Protein AF-A0A4Q3VRS7-F1 (afdb_monomer_lite)

Structure (mmCIF, N/CA/C/O backbone):
data_AF-A0A4Q3VRS7-F1
#
_entry.id   AF-A0A4Q3VRS7-F1
#
loop_
_atom_site.group_PDB
_atom_site.id
_atom_site.type_symbol
_atom_site.label_atom_id
_atom_site.label_alt_id
_atom_site.label_comp_id
_atom_site.label_asym_id
_atom_site.label_entity_id
_atom_site.label_seq_id
_atom_site.pdbx_PDB_ins_code
_atom_site.Cartn_x
_atom_site.Cartn_y
_atom_site.Cartn_z
_atom_site.occupancy
_atom_site.B_iso_or_equiv
_atom_site.auth_seq_id
_atom_site.auth_comp_id
_atom_site.auth_asym_id
_atom_site.auth_atom_id
_atom_site.pdbx_PDB_model_num
ATOM 1 N N . MET A 1 1 ? -2.388 -22.646 49.874 1.00 46.03 1 MET A N 1
ATOM 2 C CA . MET A 1 1 ? -3.213 -22.488 48.659 1.00 46.03 1 MET A CA 1
ATOM 3 C C . MET A 1 1 ? -2.774 -21.198 47.977 1.00 46.03 1 MET A C 1
ATOM 5 O O . MET A 1 1 ? -3.196 -20.133 48.396 1.00 46.03 1 MET A O 1
ATOM 9 N N . PHE A 1 2 ? -1.825 -21.272 47.039 1.00 44.44 2 PHE A N 1
ATOM 10 C CA . PHE A 1 2 ? -1.350 -20.102 46.291 1.00 44.44 2 PHE A CA 1
ATOM 11 C C . PHE A 1 2 ? -2.140 -20.023 44.986 1.00 44.44 2 PHE A C 1
ATOM 13 O O . PHE A 1 2 ? -2.038 -20.919 44.153 1.00 44.44 2 PHE A O 1
ATOM 20 N N . SER A 1 3 ? -2.967 -18.988 44.848 1.00 53.94 3 SER A N 1
ATOM 21 C CA . SER A 1 3 ? -3.725 -18.726 43.627 1.00 53.94 3 SER A CA 1
ATOM 22 C C . SER A 1 3 ? -2.895 -17.807 42.737 1.00 53.94 3 SER A C 1
ATOM 24 O O . SER A 1 3 ? -2.626 -16.664 43.106 1.00 53.94 3 SER A O 1
ATOM 26 N N . LEU A 1 4 ? -2.441 -18.317 41.594 1.00 52.25 4 LEU A N 1
ATOM 27 C CA . LEU A 1 4 ? -1.780 -17.518 40.569 1.00 52.25 4 LEU A CA 1
ATOM 28 C C . LEU A 1 4 ? -2.882 -16.878 39.712 1.00 52.25 4 LEU A C 1
ATOM 30 O O . LEU A 1 4 ? -3.495 -17.550 38.884 1.00 52.25 4 LEU A O 1
ATOM 34 N N . LEU A 1 5 ? -3.168 -15.590 39.921 1.00 58.81 5 LEU A N 1
ATOM 35 C CA . LEU A 1 5 ? -3.958 -14.811 38.966 1.00 58.81 5 LEU A CA 1
ATOM 36 C C . LEU A 1 5 ? -3.099 -14.626 37.707 1.00 58.81 5 LEU A C 1
ATOM 38 O O . LEU A 1 5 ? -2.252 -13.737 37.635 1.00 58.81 5 LEU A O 1
ATOM 42 N N . GLY A 1 6 ? -3.269 -15.513 36.729 1.00 56.12 6 GLY A N 1
ATOM 43 C CA . GLY A 1 6 ? -2.658 -15.363 35.416 1.00 56.12 6 GLY A CA 1
ATOM 44 C C . GLY A 1 6 ? -3.286 -14.177 34.693 1.00 56.12 6 GLY A C 1
ATOM 45 O O . GLY A 1 6 ? -4.455 -14.224 34.318 1.00 56.12 6 GLY A O 1
ATOM 46 N N . VAL A 1 7 ? -2.515 -13.110 34.489 1.00 58.50 7 VAL A N 1
ATOM 47 C CA . VAL A 1 7 ? -2.881 -12.047 33.552 1.00 58.50 7 VAL A CA 1
ATOM 48 C C . VAL A 1 7 ? -2.864 -12.660 32.153 1.00 58.50 7 VAL A C 1
ATOM 50 O O . VAL A 1 7 ? -1.802 -12.950 31.606 1.00 58.50 7 VAL A O 1
ATOM 53 N N . VAL A 1 8 ? -4.041 -12.889 31.572 1.00 60.50 8 VAL A N 1
ATOM 54 C CA . VAL A 1 8 ? -4.153 -13.239 30.154 1.00 60.50 8 VAL A CA 1
ATOM 55 C C . VAL A 1 8 ? -3.922 -11.956 29.363 1.00 60.50 8 VAL A C 1
ATOM 57 O O . VAL A 1 8 ? -4.808 -11.110 29.256 1.00 60.50 8 VAL A O 1
ATOM 60 N N . ALA A 1 9 ? -2.713 -11.783 28.833 1.00 62.22 9 ALA A N 1
ATOM 61 C CA . ALA A 1 9 ? -2.454 -10.747 27.845 1.00 62.22 9 ALA A CA 1
ATOM 62 C C . ALA A 1 9 ? -3.199 -11.112 26.554 1.00 62.22 9 ALA A C 1
ATOM 64 O O . ALA A 1 9 ? -3.002 -12.192 25.995 1.00 62.22 9 ALA A O 1
ATOM 65 N N . LEU A 1 10 ? -4.070 -10.220 26.079 1.00 62.59 10 LEU A N 1
ATOM 66 C CA . LEU A 1 10 ? -4.717 -10.389 24.784 1.00 62.59 10 LEU A CA 1
ATOM 67 C C . LEU A 1 10 ? -3.645 -10.236 23.697 1.00 62.59 10 LEU A C 1
ATOM 69 O O . LEU A 1 10 ? -3.146 -9.136 23.464 1.00 62.59 10 LEU A O 1
ATOM 73 N N . GLN A 1 11 ? -3.259 -11.332 23.047 1.00 67.75 11 GLN A N 1
ATOM 74 C CA . GLN A 1 11 ? -2.319 -11.258 21.936 1.00 67.75 11 GLN A CA 1
ATOM 75 C C . GLN A 1 11 ? -3.079 -10.829 20.674 1.00 67.75 11 GLN A C 1
ATOM 77 O O . GLN A 1 11 ? -3.919 -11.569 20.159 1.00 67.75 11 GLN A O 1
ATOM 82 N N . ALA A 1 12 ? -2.810 -9.622 20.176 1.00 76.88 12 ALA A N 1
ATOM 83 C CA . ALA A 1 12 ? -3.316 -9.199 18.877 1.00 76.88 12 ALA A CA 1
ATOM 84 C C . ALA A 1 12 ? -2.540 -9.935 17.777 1.00 76.88 12 ALA A C 1
ATOM 86 O O . ALA A 1 12 ? -1.309 -9.924 17.759 1.00 76.88 12 ALA A O 1
ATOM 87 N N . LYS A 1 13 ? -3.261 -10.591 16.867 1.00 88.00 13 LYS A N 1
ATOM 88 C CA . LYS A 1 13 ? -2.663 -11.246 15.705 1.00 88.00 13 LYS A CA 1
ATOM 89 C C . LYS A 1 13 ? -2.677 -10.289 14.520 1.00 88.00 13 LYS A C 1
ATOM 91 O O . LYS A 1 13 ? -3.737 -9.795 14.141 1.00 88.00 13 LYS A O 1
ATOM 96 N N . THR A 1 14 ? -1.510 -10.068 13.931 1.00 91.06 14 THR A N 1
ATOM 97 C CA . THR A 1 14 ? -1.375 -9.320 12.679 1.00 91.06 14 THR A CA 1
ATOM 98 C C . THR A 1 14 ? -1.617 -10.255 11.504 1.00 91.06 14 THR A C 1
ATOM 100 O O . THR A 1 14 ? -1.073 -11.360 11.459 1.00 91.06 14 THR A O 1
ATOM 103 N N . TYR A 1 15 ? -2.434 -9.807 10.558 1.00 92.19 15 TYR A N 1
ATOM 104 C CA . TYR A 1 15 ? -2.698 -10.509 9.310 1.00 92.19 15 TYR A CA 1
ATOM 105 C C . TYR A 1 15 ? -2.182 -9.669 8.149 1.00 92.19 15 TYR A C 1
ATOM 107 O O . TYR A 1 15 ? -2.525 -8.493 8.037 1.00 92.19 15 TYR A O 1
ATOM 115 N N . ASP A 1 16 ? -1.379 -10.279 7.281 1.00 93.25 16 ASP A N 1
ATOM 116 C CA . ASP A 1 16 ? -1.078 -9.691 5.981 1.00 93.25 16 ASP A CA 1
ATOM 117 C C . ASP A 1 16 ? -2.343 -9.643 5.124 1.00 93.25 16 ASP A C 1
ATOM 119 O O . ASP A 1 16 ? -3.227 -10.495 5.243 1.00 93.25 16 ASP A O 1
ATOM 123 N N . ILE A 1 17 ? -2.405 -8.685 4.199 1.00 92.94 17 ILE A N 1
ATOM 124 C CA . ILE A 1 17 ? -3.561 -8.529 3.308 1.00 92.94 17 ILE A CA 1
ATOM 125 C C . ILE A 1 17 ? -3.856 -9.802 2.501 1.00 92.94 17 ILE A C 1
ATOM 127 O O . ILE A 1 17 ? -5.010 -10.113 2.244 1.00 92.94 17 ILE A O 1
ATOM 131 N N . SER A 1 18 ? -2.833 -10.591 2.163 1.00 93.06 18 SER A N 1
ATOM 132 C CA . SER A 1 18 ? -2.980 -11.865 1.449 1.00 93.06 18 SER A CA 1
ATOM 133 C C . SER A 1 18 ? -3.711 -12.949 2.248 1.00 93.06 18 SER A C 1
ATOM 135 O O . SER A 1 18 ? -4.177 -13.916 1.653 1.00 93.06 18 SER A O 1
ATOM 137 N N . ALA A 1 19 ? -3.801 -12.811 3.573 1.00 93.56 19 ALA A N 1
ATOM 138 C CA . ALA A 1 19 ? -4.471 -13.762 4.455 1.00 93.56 19 ALA A CA 1
ATOM 139 C C . ALA A 1 19 ? -5.961 -13.439 4.680 1.00 93.56 19 ALA A C 1
ATOM 141 O O . ALA A 1 19 ? -6.638 -14.169 5.403 1.00 93.56 19 ALA A O 1
ATOM 142 N N . LEU A 1 20 ? -6.463 -12.341 4.108 1.00 93.19 20 LEU A N 1
ATOM 143 C CA . LEU A 1 20 ? -7.843 -11.884 4.260 1.00 93.19 20 LEU A CA 1
ATOM 144 C C . LEU A 1 20 ? -8.713 -12.309 3.069 1.00 93.19 20 LEU A C 1
ATOM 146 O O . LEU A 1 20 ? -8.215 -12.671 2.005 1.00 93.19 20 LEU A O 1
ATOM 150 N N . ASP A 1 21 ? -10.034 -12.225 3.235 1.00 92.56 21 ASP A N 1
ATOM 151 C CA . ASP A 1 21 ? -10.968 -12.343 2.116 1.00 92.56 21 ASP A CA 1
ATOM 152 C C . ASP A 1 21 ? -10.941 -11.059 1.270 1.00 92.56 21 ASP A C 1
ATOM 154 O O . ASP A 1 21 ? -11.386 -9.992 1.698 1.00 92.56 21 ASP A O 1
ATOM 158 N N . LEU A 1 22 ? -10.412 -11.177 0.052 1.00 94.00 22 LEU A N 1
ATOM 159 C CA . LEU A 1 22 ? -10.240 -10.072 -0.894 1.00 94.00 22 LEU A CA 1
ATOM 160 C C . LEU A 1 22 ? -11.323 -10.036 -1.981 1.00 94.00 22 LEU A C 1
ATOM 162 O O . LEU A 1 22 ? -11.235 -9.245 -2.922 1.00 94.00 22 LEU A O 1
ATOM 166 N N . THR A 1 23 ? -12.358 -10.876 -1.887 1.00 93.38 23 THR A N 1
ATOM 167 C CA . THR A 1 23 ? -13.382 -11.027 -2.940 1.00 93.38 23 THR A CA 1
ATOM 168 C C . THR A 1 23 ? -14.202 -9.761 -3.196 1.00 93.38 23 THR A C 1
ATOM 170 O O . THR A 1 23 ? -14.763 -9.592 -4.282 1.00 93.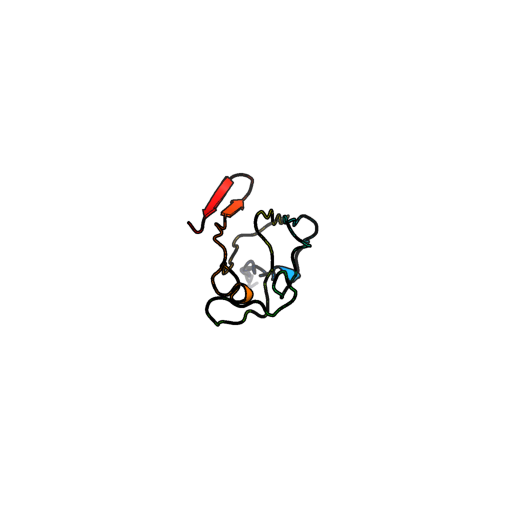38 23 THR A O 1
ATOM 173 N N . LEU A 1 24 ? -14.247 -8.845 -2.227 1.00 92.75 24 LEU A N 1
ATOM 174 C CA . LEU A 1 24 ? -14.969 -7.575 -2.317 1.00 92.75 24 LEU A CA 1
ATOM 175 C C . LEU A 1 24 ? -14.149 -6.450 -2.962 1.00 92.75 24 LEU A C 1
ATOM 177 O O . LEU A 1 24 ? -14.678 -5.354 -3.170 1.00 92.75 24 LEU A O 1
ATOM 181 N N . MET A 1 25 ? -12.875 -6.695 -3.276 1.00 94.88 25 MET A N 1
ATOM 182 C CA . MET A 1 25 ? -12.001 -5.696 -3.877 1.00 94.88 25 MET A CA 1
ATOM 183 C C . MET A 1 25 ? -12.254 -5.565 -5.373 1.00 94.88 25 MET A C 1
ATOM 185 O O . MET A 1 25 ? -12.345 -6.549 -6.110 1.00 94.88 25 MET A O 1
ATOM 189 N N . ARG A 1 26 ? -12.362 -4.320 -5.835 1.00 94.12 26 ARG A N 1
ATOM 190 C CA . ARG A 1 26 ? -12.615 -3.983 -7.235 1.00 94.12 26 ARG A CA 1
ATOM 191 C C . ARG A 1 26 ? -11.824 -2.755 -7.647 1.00 94.12 26 ARG A C 1
ATOM 193 O O . ARG A 1 26 ? -11.645 -1.831 -6.857 1.00 94.12 26 ARG A O 1
ATOM 200 N N . ASN A 1 27 ? -11.415 -2.717 -8.905 1.00 94.50 27 ASN A N 1
ATOM 201 C CA . ASN A 1 27 ? -10.794 -1.564 -9.537 1.00 94.50 27 ASN A CA 1
ATOM 202 C C . ASN A 1 27 ? -11.244 -1.426 -10.998 1.00 94.50 27 ASN A C 1
ATOM 204 O O . ASN A 1 27 ? -11.915 -2.305 -11.534 1.00 94.50 27 ASN A O 1
ATOM 208 N N . GLY A 1 28 ? -10.924 -0.286 -11.615 1.00 87.38 28 GLY A N 1
ATOM 209 C CA . GLY A 1 28 ? -11.361 0.030 -12.978 1.00 87.38 28 GLY A CA 1
ATOM 210 C C . GLY A 1 28 ? -10.665 -0.771 -14.085 1.00 87.38 28 GLY A C 1
ATOM 211 O O . GLY A 1 28 ? -11.179 -0.826 -15.198 1.00 87.38 28 GLY A O 1
ATOM 212 N N . TRP A 1 29 ? -9.516 -1.389 -13.798 1.00 86.75 29 TRP A N 1
ATOM 213 C CA . TRP A 1 29 ? -8.712 -2.110 -14.784 1.00 86.75 29 TRP A CA 1
ATOM 214 C C . TRP A 1 29 ? -8.112 -3.388 -14.200 1.00 86.75 29 TRP A C 1
ATOM 216 O O . TRP A 1 29 ? -7.430 -3.338 -13.179 1.00 86.75 29 TRP A O 1
ATOM 226 N N . ASN A 1 30 ? -8.320 -4.523 -14.873 1.00 86.94 30 ASN A N 1
ATOM 227 C CA . ASN A 1 30 ? -7.965 -5.858 -14.377 1.00 86.94 30 ASN A CA 1
ATOM 228 C C . ASN A 1 30 ? -8.585 -6.162 -13.001 1.00 86.94 30 ASN A C 1
ATOM 230 O O . ASN A 1 30 ? -9.591 -5.573 -12.616 1.00 86.94 30 ASN A O 1
ATOM 234 N N . AR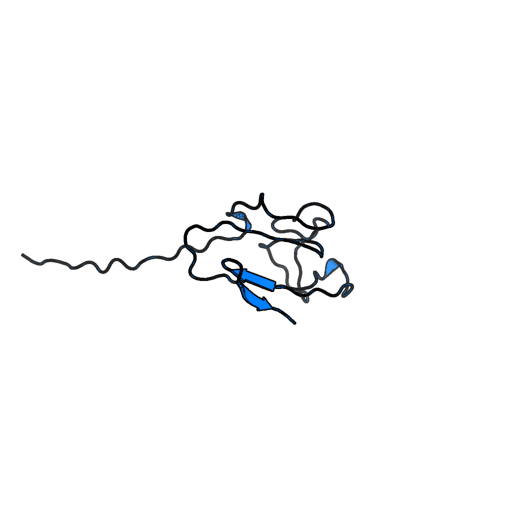G A 1 31 ? -8.054 -7.168 -12.302 1.00 89.56 31 ARG A N 1
ATOM 235 C CA . ARG A 1 31 ? -8.380 -7.449 -10.901 1.00 89.56 31 ARG A CA 1
ATOM 236 C C . ARG A 1 31 ? -7.198 -7.015 -10.038 1.00 89.56 31 ARG A C 1
ATOM 238 O O . ARG A 1 31 ? -6.068 -7.148 -10.506 1.00 89.56 31 ARG A O 1
ATOM 245 N N . PRO A 1 32 ? -7.423 -6.570 -8.790 1.00 94.44 32 PRO A N 1
ATOM 246 C CA . PRO A 1 32 ? -6.329 -6.331 -7.858 1.00 94.44 32 PRO A CA 1
ATOM 247 C C . PRO A 1 32 ? -5.458 -7.583 -7.697 1.00 94.44 32 PRO A C 1
ATOM 249 O O . PRO A 1 32 ? -5.982 -8.700 -7.639 1.00 94.44 32 PRO A O 1
ATOM 252 N N . VAL A 1 33 ? -4.139 -7.399 -7.632 1.00 95.69 33 VAL A N 1
ATOM 253 C CA . VAL A 1 33 ? -3.161 -8.494 -7.633 1.00 95.69 33 VAL A CA 1
ATOM 254 C C . VAL A 1 33 ? -2.416 -8.528 -6.305 1.00 95.69 33 VAL A C 1
ATOM 256 O O . VAL A 1 33 ? -1.846 -7.534 -5.865 1.00 95.69 33 VAL A O 1
ATOM 259 N N . VAL A 1 34 ? -2.410 -9.683 -5.645 1.00 96.00 34 VAL A N 1
ATOM 260 C CA . VAL A 1 34 ? -1.725 -9.864 -4.359 1.00 96.00 34 VAL A CA 1
ATOM 261 C C . VAL A 1 34 ? -0.223 -10.037 -4.581 1.00 96.00 34 VAL A C 1
ATOM 263 O O . VAL A 1 34 ? 0.203 -10.854 -5.395 1.00 96.00 34 VAL A O 1
ATOM 266 N N . GLY A 1 35 ? 0.586 -9.276 -3.839 1.00 95.62 35 GLY A N 1
ATOM 267 C CA . GLY A 1 35 ? 2.051 -9.377 -3.833 1.00 95.62 35 GLY A CA 1
ATOM 268 C C . GLY A 1 35 ? 2.742 -8.925 -5.126 1.00 95.62 35 GLY A C 1
ATOM 269 O O . GLY A 1 35 ? 3.947 -9.127 -5.278 1.00 95.62 35 GLY A O 1
ATOM 270 N N . ARG A 1 36 ? 1.999 -8.343 -6.071 1.00 97.19 36 ARG A N 1
ATOM 271 C CA . ARG A 1 36 ? 2.487 -7.864 -7.371 1.00 97.19 36 ARG A CA 1
ATOM 272 C C . ARG A 1 36 ? 1.776 -6.574 -7.758 1.00 97.19 36 ARG A C 1
ATOM 274 O O . ARG A 1 36 ? 0.708 -6.285 -7.225 1.00 97.19 36 ARG A O 1
ATOM 281 N N . SER A 1 37 ? 2.367 -5.829 -8.684 1.00 96.75 37 SER A N 1
ATOM 282 C CA . SER A 1 37 ? 1.733 -4.680 -9.323 1.00 96.75 37 SER A CA 1
ATOM 283 C C . SER A 1 37 ? 0.518 -5.110 -10.157 1.00 96.75 37 SER A C 1
ATOM 285 O O . SER A 1 37 ? 0.287 -6.305 -10.379 1.00 96.75 37 SER A O 1
ATOM 287 N N . ILE A 1 38 ? -0.264 -4.146 -10.649 1.00 95.31 38 ILE A N 1
ATOM 288 C CA . ILE A 1 38 ? -1.448 -4.444 -11.469 1.00 95.31 38 ILE A CA 1
ATOM 289 C C . ILE A 1 38 ? -1.089 -5.089 -12.821 1.00 95.31 38 ILE A C 1
ATOM 291 O O . ILE A 1 38 ? -1.903 -5.807 -13.399 1.00 95.31 38 ILE A O 1
ATOM 295 N N . GLU A 1 39 ? 0.144 -4.889 -13.295 1.00 94.69 39 GLU A N 1
ATOM 296 C CA . GLU A 1 39 ? 0.705 -5.552 -14.479 1.00 94.69 39 GLU A CA 1
ATOM 297 C C . GLU A 1 39 ? 1.413 -6.884 -14.152 1.00 94.69 39 GLU A C 1
ATOM 299 O O . GLU A 1 39 ? 1.977 -7.526 -15.038 1.00 94.69 39 GLU A O 1
ATOM 304 N N . GLY A 1 40 ? 1.412 -7.321 -12.888 1.00 95.50 40 GLY A N 1
ATOM 305 C CA . GLY A 1 40 ? 2.052 -8.566 -12.447 1.00 95.50 40 GLY A CA 1
ATOM 306 C C . GLY A 1 40 ? 3.557 -8.453 -12.168 1.00 95.50 40 GLY A C 1
ATOM 307 O O . GLY A 1 40 ? 4.226 -9.468 -11.942 1.00 95.50 40 GLY A O 1
ATOM 308 N N . LYS A 1 41 ? 4.113 -7.238 -12.145 1.00 96.69 41 LYS A N 1
ATOM 309 C CA . LYS A 1 41 ? 5.523 -6.977 -11.818 1.00 96.69 41 LYS A CA 1
ATOM 310 C C . LYS A 1 41 ? 5.743 -6.961 -10.297 1.00 96.69 41 LYS A C 1
ATOM 312 O O . LYS A 1 41 ? 4.786 -7.052 -9.526 1.00 96.69 41 LYS A O 1
ATOM 317 N N . PRO A 1 42 ? 6.997 -6.951 -9.810 1.00 98.00 42 PRO A N 1
ATOM 318 C CA . PRO A 1 42 ? 7.267 -6.698 -8.395 1.00 98.00 42 PRO A CA 1
ATOM 319 C C . PRO A 1 42 ? 6.626 -5.399 -7.900 1.00 98.00 42 PRO A C 1
ATOM 321 O O . PRO A 1 42 ? 6.665 -4.416 -8.626 1.00 98.00 42 PRO A O 1
ATOM 324 N N . LEU A 1 43 ? 6.101 -5.392 -6.671 1.00 98.00 43 LEU A N 1
ATOM 325 C CA . LEU A 1 43 ? 5.644 -4.158 -6.027 1.00 98.00 43 LEU A CA 1
ATOM 326 C C . LEU A 1 43 ? 6.842 -3.310 -5.614 1.00 98.00 43 LEU A C 1
ATOM 328 O O . LEU A 1 43 ? 7.711 -3.787 -4.871 1.00 98.00 43 LEU A O 1
ATOM 332 N N . THR A 1 44 ? 6.870 -2.064 -6.074 1.00 98.12 44 THR A N 1
ATOM 333 C CA . THR A 1 44 ? 7.981 -1.143 -5.824 1.00 98.12 44 THR A CA 1
ATOM 334 C C . THR A 1 44 ? 7.498 0.278 -5.584 1.00 98.12 44 THR A C 1
ATOM 336 O O . THR A 1 44 ? 6.691 0.790 -6.352 1.00 98.12 44 THR A O 1
ATOM 339 N N . LEU A 1 45 ? 8.004 0.915 -4.526 1.00 97.62 45 LEU A N 1
ATOM 340 C CA . LEU A 1 45 ? 7.769 2.330 -4.236 1.00 97.62 45 LEU A CA 1
ATOM 341 C C . LEU A 1 45 ? 9.099 3.017 -3.936 1.00 97.62 45 LEU A C 1
ATOM 343 O O . LEU A 1 45 ? 9.801 2.623 -3.003 1.00 97.62 45 LEU A O 1
ATOM 347 N N . LYS A 1 46 ? 9.421 4.083 -4.675 1.00 95.75 46 LYS A N 1
ATOM 348 C CA . LYS A 1 46 ? 10.632 4.898 -4.472 1.00 95.75 46 LYS A CA 1
ATOM 349 C C . LYS A 1 46 ? 11.920 4.057 -4.455 1.00 95.75 46 LYS A C 1
ATOM 351 O O . LYS A 1 46 ? 12.828 4.317 -3.669 1.00 95.75 46 LYS A O 1
ATOM 356 N N . GLY A 1 47 ? 11.990 3.034 -5.303 1.00 96.88 47 GLY A N 1
ATOM 357 C CA . GLY A 1 47 ? 13.111 2.100 -5.411 1.00 96.88 47 GLY A CA 1
ATOM 358 C C . GLY A 1 47 ? 13.111 0.971 -4.377 1.00 96.88 47 GLY A C 1
ATOM 359 O O . GLY A 1 47 ? 13.923 0.053 -4.489 1.00 96.88 47 GLY A O 1
ATOM 360 N N . GLN A 1 48 ? 12.204 0.988 -3.396 1.00 98.12 48 GLN A N 1
ATOM 361 C CA . GLN A 1 48 ? 12.069 -0.078 -2.408 1.00 98.12 48 GLN A CA 1
ATOM 362 C C . GLN A 1 48 ? 11.110 -1.155 -2.912 1.00 98.12 48 GLN A C 1
ATOM 364 O O . GLN A 1 48 ? 9.969 -0.869 -3.270 1.00 98.12 48 GLN A O 1
ATOM 369 N N . ARG A 1 49 ? 11.549 -2.417 -2.875 1.00 97.81 49 ARG A N 1
ATO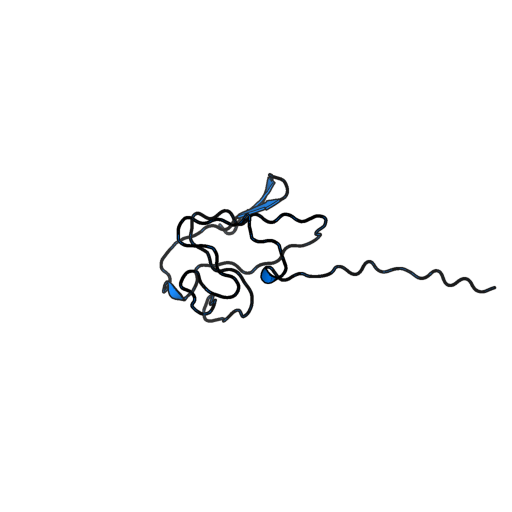M 370 C CA . ARG A 1 49 ? 10.703 -3.577 -3.178 1.00 97.81 49 ARG A CA 1
ATOM 371 C C . ARG A 1 49 ? 9.902 -4.018 -1.953 1.00 97.81 49 ARG A C 1
ATOM 373 O O . ARG A 1 49 ? 10.454 -4.113 -0.856 1.00 97.81 49 ARG A O 1
ATOM 380 N N . TYR A 1 50 ? 8.641 -4.381 -2.179 1.00 97.06 50 TYR A N 1
ATOM 381 C CA . TYR A 1 50 ? 7.744 -4.963 -1.182 1.00 97.06 50 TYR A CA 1
ATOM 382 C C . TYR A 1 50 ? 7.380 -6.398 -1.573 1.00 97.06 50 TYR A C 1
ATOM 384 O O . TYR A 1 50 ? 6.906 -6.661 -2.677 1.00 97.06 50 TYR A O 1
ATOM 392 N N . GLU A 1 51 ? 7.614 -7.350 -0.669 1.00 94.88 51 GLU A N 1
ATOM 393 C CA . GLU A 1 51 ? 7.262 -8.763 -0.891 1.00 94.88 51 GLU A CA 1
ATOM 394 C C . GLU A 1 51 ? 5.773 -9.041 -0.676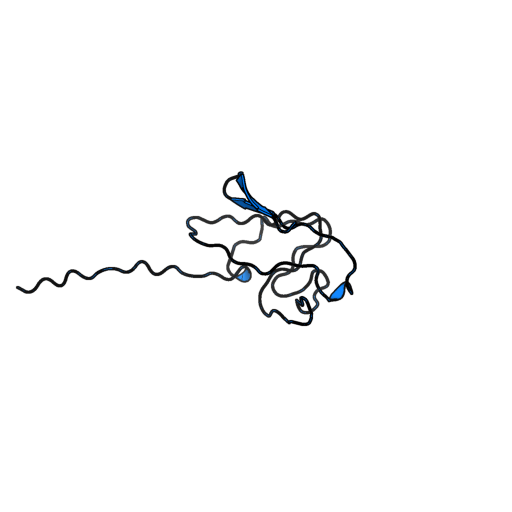 1.00 94.88 51 GLU A C 1
ATOM 396 O O . GLU A 1 51 ? 5.226 -10.004 -1.212 1.00 94.88 51 GLU A O 1
ATOM 401 N N . ARG A 1 52 ? 5.116 -8.190 0.116 1.00 94.94 52 ARG A N 1
ATOM 402 C CA . ARG A 1 52 ? 3.708 -8.296 0.490 1.00 94.94 52 ARG A CA 1
ATOM 403 C C . ARG A 1 52 ? 3.011 -6.982 0.173 1.00 94.94 52 ARG A C 1
ATOM 405 O O . ARG A 1 52 ? 3.590 -5.915 0.349 1.00 94.94 52 ARG A O 1
ATOM 412 N N . GLY A 1 53 ? 1.772 -7.071 -0.293 1.00 96.12 53 GLY A N 1
ATOM 413 C CA . GLY A 1 53 ? 0.972 -5.907 -0.652 1.00 96.12 53 GLY A CA 1
ATOM 414 C C . GLY A 1 53 ? -0.088 -6.241 -1.690 1.00 96.12 53 GLY A C 1
ATOM 415 O O . GLY A 1 53 ? -0.397 -7.411 -1.930 1.00 96.12 53 GLY A O 1
ATOM 416 N N . LEU A 1 54 ? -0.640 -5.199 -2.301 1.00 97.12 54 LEU A N 1
ATOM 417 C CA . LEU A 1 54 ? -1.711 -5.301 -3.279 1.00 97.12 54 LEU A CA 1
ATOM 418 C C . LEU A 1 54 ? -1.496 -4.278 -4.399 1.00 97.12 54 LEU A C 1
ATOM 420 O O . LEU A 1 54 ? -1.515 -3.076 -4.149 1.00 97.12 54 LEU A O 1
ATOM 424 N N . GLY A 1 55 ? -1.335 -4.754 -5.630 1.00 97.00 55 GLY A N 1
ATOM 425 C CA . GLY A 1 55 ? -1.357 -3.926 -6.830 1.00 97.00 55 GLY A CA 1
ATOM 426 C C . GLY A 1 55 ? -2.788 -3.666 -7.286 1.00 97.00 55 GLY A C 1
ATOM 427 O O . GLY A 1 55 ? -3.619 -4.575 -7.325 1.00 97.00 55 GLY A O 1
ATOM 428 N N . THR A 1 56 ? -3.090 -2.419 -7.634 1.00 96.75 56 THR A N 1
ATOM 429 C CA . THR A 1 56 ? -4.417 -1.982 -8.088 1.00 96.75 56 THR A CA 1
ATOM 430 C C . THR A 1 56 ? -4.289 -0.863 -9.124 1.00 96.75 56 THR A C 1
ATOM 432 O O . THR A 1 56 ? -3.187 -0.447 -9.466 1.00 96.75 56 THR A O 1
ATOM 435 N N . HIS A 1 57 ? -5.419 -0.356 -9.616 1.00 96.00 57 HIS A N 1
ATOM 436 C CA . HIS A 1 57 ? -5.472 0.780 -10.534 1.00 96.00 57 HIS A CA 1
ATOM 437 C C . HIS A 1 57 ? -6.623 1.712 -10.159 1.00 96.00 57 HIS A C 1
ATOM 439 O O . HIS A 1 57 ? -7.733 1.252 -9.903 1.00 96.00 57 HIS A O 1
ATOM 445 N N . ALA A 1 58 ? -6.395 3.023 -10.134 1.00 93.38 58 ALA A N 1
ATOM 446 C CA . ALA A 1 58 ? -7.461 3.970 -9.825 1.00 93.38 58 ALA A CA 1
ATOM 447 C C . ALA A 1 58 ? -8.514 4.023 -10.960 1.00 93.38 58 ALA A C 1
ATOM 449 O O . ALA A 1 58 ? -8.191 3.881 -12.133 1.00 93.38 58 ALA A O 1
ATOM 450 N N . ASN A 1 59 ? -9.803 4.203 -10.688 1.00 94.75 59 ASN A N 1
ATOM 451 C CA . ASN A 1 59 ? -10.428 4.244 -9.367 1.00 94.75 59 ASN A CA 1
ATOM 452 C C . ASN A 1 59 ? -10.638 2.824 -8.813 1.00 94.75 59 ASN A C 1
ATOM 454 O O . ASN A 1 59 ? -11.053 1.920 -9.542 1.00 94.75 59 ASN A O 1
ATOM 458 N N . ALA A 1 60 ? -10.388 2.640 -7.514 1.00 95.19 60 ALA A N 1
ATOM 459 C CA . ALA A 1 60 ? -10.515 1.354 -6.830 1.00 95.19 60 ALA A CA 1
ATOM 460 C C . ALA A 1 60 ? -11.325 1.465 -5.532 1.00 95.19 60 ALA A C 1
ATOM 462 O O . ALA A 1 60 ? -11.283 2.476 -4.837 1.00 95.19 60 ALA A O 1
ATOM 463 N N . ARG A 1 61 ? -12.051 0.393 -5.198 1.00 95.44 61 ARG A N 1
ATOM 464 C CA . ARG A 1 61 ? -12.695 0.164 -3.899 1.00 95.44 61 ARG A CA 1
ATOM 465 C C . ARG A 1 61 ? -12.196 -1.167 -3.351 1.00 95.44 61 ARG A C 1
ATOM 467 O O . ARG A 1 61 ? -12.561 -2.229 -3.852 1.00 95.44 61 ARG A O 1
ATOM 474 N N . LEU A 1 62 ? -11.338 -1.097 -2.341 1.00 95.75 62 LEU A N 1
ATOM 475 C CA . LEU A 1 62 ? -10.626 -2.242 -1.775 1.00 95.75 62 LEU A CA 1
ATOM 476 C C . LEU A 1 62 ? -11.246 -2.634 -0.430 1.00 95.75 62 LEU A C 1
ATOM 478 O O . LEU A 1 62 ? -10.640 -2.472 0.624 1.00 95.75 62 LEU A O 1
ATOM 482 N N . ASN A 1 63 ? -12.499 -3.085 -0.467 1.00 94.94 63 ASN A N 1
ATOM 483 C CA . ASN A 1 63 ? -13.265 -3.346 0.748 1.00 94.94 63 ASN A CA 1
ATOM 484 C C . ASN A 1 63 ? -12.777 -4.618 1.456 1.00 94.94 63 ASN A C 1
ATOM 486 O O . ASN A 1 63 ? -12.645 -5.666 0.827 1.00 94.94 63 ASN A O 1
ATOM 490 N N . LEU A 1 64 ? -12.596 -4.524 2.773 1.00 93.44 64 LEU A N 1
ATOM 491 C CA . LEU A 1 64 ? -12.298 -5.639 3.670 1.00 93.44 64 LEU A CA 1
ATOM 492 C C . LEU A 1 64 ? -13.436 -5.787 4.681 1.00 93.44 64 LEU A C 1
ATOM 494 O O . LEU A 1 64 ? -13.908 -4.792 5.232 1.00 93.44 64 LEU A O 1
ATOM 498 N N . ARG A 1 65 ? -13.867 -7.024 4.939 1.00 92.06 65 ARG A N 1
ATOM 499 C CA . ARG A 1 65 ? -14.728 -7.345 6.083 1.00 92.06 65 ARG A CA 1
ATOM 500 C C . ARG A 1 65 ? -13.860 -7.912 7.192 1.00 92.06 65 ARG A C 1
ATOM 502 O O . ARG A 1 65 ? -13.175 -8.908 6.985 1.00 92.06 65 ARG A O 1
ATOM 509 N N . LEU A 1 66 ? -13.881 -7.253 8.343 1.00 90.50 66 LEU A N 1
ATOM 510 C CA . LEU A 1 66 ? -13.114 -7.626 9.524 1.00 90.50 66 LEU A CA 1
ATOM 511 C C . LEU A 1 66 ? -14.079 -7.710 10.706 1.00 90.50 66 LEU A C 1
ATOM 513 O O . LEU A 1 66 ? -14.894 -6.809 10.879 1.00 90.50 66 LEU A O 1
ATOM 517 N N . ASP A 1 67 ? -13.967 -8.756 11.523 1.00 86.38 67 ASP A N 1
ATOM 518 C CA . ASP A 1 67 ? -14.806 -8.891 12.721 1.00 86.38 67 ASP A CA 1
ATOM 519 C C . ASP A 1 67 ? -14.322 -7.964 13.843 1.00 86.38 67 ASP A C 1
ATOM 521 O O . ASP A 1 67 ? -15.081 -7.171 14.396 1.00 86.38 67 ASP A O 1
ATOM 525 N N . ARG A 1 68 ? -13.032 -8.062 14.195 1.00 86.75 68 ARG A N 1
ATOM 526 C CA . ARG A 1 68 ? -12.363 -7.201 15.180 1.00 86.75 68 ARG A CA 1
ATOM 527 C C . ARG A 1 68 ? -10.948 -6.885 14.715 1.00 86.75 68 ARG A C 1
ATOM 529 O O . ARG A 1 68 ? -10.143 -7.795 14.532 1.00 86.75 68 ARG A O 1
ATOM 536 N N . ALA A 1 69 ? -10.639 -5.600 14.584 1.00 90.94 69 ALA A N 1
ATOM 537 C CA . ALA A 1 69 ? -9.298 -5.097 14.322 1.00 90.94 69 ALA A CA 1
ATOM 538 C C . ALA A 1 69 ? -9.072 -3.818 15.133 1.00 90.94 69 ALA A C 1
ATOM 540 O O . ALA A 1 69 ? -9.981 -3.006 15.287 1.00 90.94 69 ALA A O 1
ATOM 541 N N . THR A 1 70 ? -7.865 -3.649 15.666 1.00 91.50 70 THR A N 1
ATOM 542 C CA . THR A 1 70 ? -7.483 -2.471 16.464 1.00 91.50 70 THR A CA 1
ATOM 543 C C . THR A 1 70 ? -6.505 -1.557 15.735 1.00 91.50 70 THR A C 1
ATOM 545 O O . THR A 1 70 ? -6.315 -0.419 16.153 1.00 91.50 70 THR A O 1
ATOM 548 N N . ALA A 1 71 ? -5.892 -2.038 14.653 1.00 92.69 71 ALA A N 1
ATOM 549 C CA . ALA A 1 71 ? -4.937 -1.294 13.849 1.00 92.69 71 ALA A CA 1
ATOM 550 C C . ALA A 1 71 ? -5.007 -1.735 12.383 1.00 92.69 71 ALA A C 1
ATOM 552 O O . ALA A 1 71 ? -5.294 -2.894 12.080 1.00 92.69 71 ALA A O 1
ATOM 553 N N . PHE A 1 72 ? -4.712 -0.793 11.494 1.00 93.62 72 PHE A N 1
ATOM 554 C CA . PHE A 1 72 ? -4.460 -1.020 10.079 1.00 93.62 72 PHE A CA 1
ATOM 555 C C . PHE A 1 72 ? -3.229 -0.196 9.706 1.00 93.62 72 PHE A C 1
ATOM 557 O O . PHE A 1 72 ? -3.181 0.993 10.015 1.00 93.62 72 PHE A O 1
ATOM 564 N N . ASP A 1 73 ? -2.254 -0.834 9.068 1.00 94.44 73 ASP A N 1
ATOM 565 C CA . ASP A 1 73 ? -1.016 -0.204 8.623 1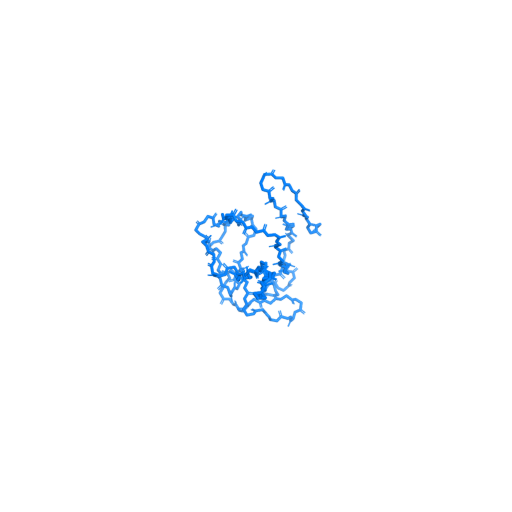.00 94.44 73 ASP A CA 1
ATOM 566 C C . ASP A 1 73 ? -0.771 -0.554 7.155 1.00 94.44 73 ASP A C 1
ATOM 568 O O . ASP A 1 73 ? -0.984 -1.696 6.733 1.00 94.44 73 ASP A O 1
ATOM 572 N N . ALA A 1 74 ? -0.370 0.443 6.370 1.00 95.31 74 ALA A N 1
ATOM 573 C CA . ALA A 1 74 ? -0.023 0.271 4.972 1.00 95.31 74 ALA A CA 1
ATOM 574 C C . ALA A 1 74 ? 0.917 1.387 4.512 1.00 95.31 74 ALA A C 1
ATOM 576 O O . ALA A 1 74 ? 0.729 2.557 4.841 1.00 95.31 74 ALA A O 1
ATOM 577 N N . THR A 1 75 ? 1.878 1.032 3.661 1.00 97.19 75 THR A N 1
ATOM 578 C CA . THR A 1 75 ? 2.580 2.006 2.820 1.00 97.19 75 THR A CA 1
ATOM 579 C C . THR A 1 75 ? 1.873 2.083 1.472 1.00 97.19 75 THR A C 1
ATOM 581 O O . THR A 1 75 ? 1.610 1.053 0.853 1.00 97.19 75 THR A O 1
ATOM 584 N N . VAL A 1 76 ? 1.559 3.296 1.019 1.00 97.31 76 VAL A N 1
ATOM 585 C CA . VAL A 1 76 ? 0.819 3.539 -0.226 1.00 97.31 76 VAL A CA 1
ATOM 586 C C . VAL A 1 76 ? 1.593 4.469 -1.154 1.00 97.31 76 VAL A C 1
ATOM 588 O O . VAL A 1 76 ? 2.377 5.304 -0.702 1.00 97.31 76 VAL A O 1
ATOM 591 N N . GLY A 1 77 ? 1.372 4.333 -2.460 1.00 96.75 77 GLY A N 1
ATOM 592 C CA . GLY A 1 77 ? 1.978 5.197 -3.465 1.00 96.75 77 GLY A CA 1
ATOM 593 C C . GLY A 1 77 ? 1.709 4.732 -4.893 1.00 96.75 77 GLY A C 1
ATOM 594 O O . GLY A 1 77 ? 1.082 3.697 -5.121 1.00 96.75 77 GLY A O 1
ATOM 595 N N . VAL A 1 78 ? 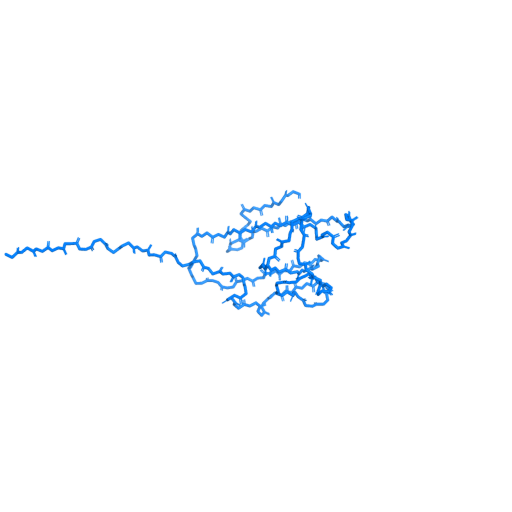2.183 5.527 -5.849 1.00 97.50 78 VAL A N 1
ATOM 596 C CA . VAL A 1 78 ? 2.240 5.151 -7.266 1.00 97.50 78 VAL A CA 1
ATOM 597 C C . VAL A 1 78 ? 3.399 4.173 -7.447 1.00 97.50 78 VAL A C 1
ATOM 599 O O . VAL A 1 78 ? 4.519 4.500 -7.061 1.00 97.50 78 VAL A O 1
ATOM 602 N N . ASP A 1 79 ? 3.127 2.992 -8.006 1.00 98.00 79 ASP A N 1
ATOM 603 C CA . ASP A 1 79 ? 4.156 1.970 -8.231 1.00 98.00 79 ASP A CA 1
ATOM 604 C C . ASP A 1 79 ? 5.228 2.470 -9.213 1.00 98.00 79 ASP A C 1
ATOM 606 O O . ASP A 1 79 ? 4.918 3.122 -10.216 1.00 98.00 79 ASP A O 1
ATOM 610 N N . ASP A 1 80 ? 6.498 2.164 -8.940 1.00 97.75 80 ASP A N 1
ATOM 611 C CA . ASP A 1 80 ? 7.622 2.633 -9.758 1.00 97.75 80 ASP A CA 1
ATOM 612 C C . ASP A 1 80 ? 7.547 2.137 -11.217 1.00 97.75 80 ASP A C 1
ATOM 614 O O . ASP A 1 80 ? 8.151 2.749 -12.107 1.00 97.75 80 ASP A O 1
ATOM 618 N N . GLU A 1 81 ? 6.771 1.083 -11.511 1.00 96.25 81 GLU A N 1
ATOM 619 C CA . GLU A 1 81 ? 6.545 0.606 -12.879 1.00 96.25 81 GLU A CA 1
ATOM 620 C C . GLU A 1 81 ? 5.961 1.681 -13.805 1.00 96.25 81 GLU A C 1
ATOM 622 O O . GLU A 1 81 ? 6.213 1.661 -15.016 1.00 96.25 81 GLU A O 1
ATOM 627 N N . THR A 1 82 ? 5.228 2.652 -13.249 1.00 95.88 82 THR A N 1
ATOM 628 C CA . THR A 1 82 ? 4.634 3.745 -14.026 1.00 95.88 82 THR A CA 1
ATOM 629 C C . THR A 1 82 ? 5.665 4.801 -14.428 1.00 95.88 82 THR A C 1
ATOM 631 O O . THR A 1 82 ? 5.381 5.648 -15.283 1.00 95.88 82 THR A O 1
ATOM 634 N N . LYS A 1 83 ? 6.876 4.755 -13.853 1.00 94.62 83 LYS A N 1
ATOM 635 C CA . LYS A 1 83 ? 7.938 5.759 -14.024 1.00 94.62 83 LYS A CA 1
ATOM 636 C C . LYS A 1 83 ? 7.462 7.168 -13.649 1.00 94.62 83 LYS A C 1
ATOM 638 O O . LYS A 1 83 ? 7.711 8.125 -14.380 1.00 94.62 83 LYS A O 1
ATOM 643 N N . GLY A 1 84 ? 6.730 7.274 -12.539 1.00 89.50 84 GLY A N 1
ATOM 644 C CA . GLY A 1 84 ? 6.207 8.541 -12.017 1.00 89.50 84 GLY A CA 1
ATOM 645 C C . GLY A 1 84 ? 4.972 9.069 -12.750 1.00 89.50 84 GLY A C 1
ATOM 646 O O . GLY A 1 84 ? 4.588 10.218 -12.548 1.00 89.50 84 GLY A O 1
ATOM 647 N N . ARG A 1 85 ? 4.345 8.259 -13.613 1.00 92.62 85 ARG A N 1
ATOM 648 C CA . ARG A 1 85 ? 3.078 8.618 -14.258 1.00 92.62 85 ARG A CA 1
ATOM 649 C C . ARG A 1 85 ? 1.897 8.265 -13.362 1.00 92.62 85 ARG A C 1
ATOM 651 O O . ARG A 1 85 ? 1.848 7.185 -12.780 1.00 92.62 85 ARG A O 1
ATOM 658 N N . GLY A 1 86 ? 0.907 9.150 -13.364 1.00 89.75 86 GLY A N 1
ATOM 659 C CA . GLY A 1 86 ? -0.328 8.991 -12.609 1.00 89.75 86 GLY A CA 1
ATOM 660 C C . GLY A 1 86 ? -0.291 9.727 -11.274 1.00 89.75 86 GLY A C 1
ATOM 661 O O . GLY A 1 86 ? 0.749 9.851 -10.635 1.00 89.75 86 GLY A O 1
ATOM 662 N N . THR A 1 87 ? -1.464 10.198 -10.870 1.00 94.06 87 THR A N 1
ATOM 663 C CA . THR A 1 87 ? -1.704 10.845 -9.582 1.00 94.06 87 THR A CA 1
ATOM 664 C C . THR A 1 87 ? -2.863 10.115 -8.929 1.00 94.06 87 THR A C 1
ATOM 666 O O . THR A 1 87 ? -3.865 9.834 -9.589 1.00 94.06 87 THR A O 1
ATOM 669 N N . VAL A 1 88 ? -2.717 9.772 -7.655 1.00 95.62 88 VAL A N 1
ATOM 670 C CA . VAL A 1 88 ? -3.720 9.024 -6.894 1.00 95.62 88 VAL A CA 1
ATOM 671 C C . VAL A 1 88 ? -3.833 9.607 -5.493 1.00 95.62 88 VAL A C 1
ATOM 673 O O . VAL A 1 88 ? -2.834 10.045 -4.932 1.00 95.62 88 VAL A O 1
ATOM 676 N N . GLU A 1 89 ? -5.039 9.565 -4.935 1.00 97.19 89 GLU A N 1
ATOM 677 C CA . GLU A 1 89 ? -5.298 9.815 -3.518 1.00 97.19 89 GLU A CA 1
ATOM 678 C C . GLU A 1 89 ? -5.747 8.492 -2.887 1.00 97.19 89 GLU A C 1
ATOM 680 O O . GLU A 1 89 ? -6.591 7.777 -3.438 1.00 97.19 89 GLU A O 1
ATOM 685 N N . PHE A 1 90 ? -5.178 8.151 -1.734 1.00 97.62 90 PHE A N 1
ATOM 686 C CA . PHE A 1 90 ? -5.590 6.988 -0.955 1.00 97.62 90 PHE A CA 1
ATOM 687 C C . PHE A 1 90 ? -6.463 7.442 0.204 1.00 97.62 90 PHE A C 1
ATOM 689 O O . PHE A 1 90 ? -6.094 8.370 0.916 1.00 97.62 90 PHE A O 1
ATOM 696 N N . LEU A 1 91 ? -7.595 6.769 0.415 1.00 97.81 91 LEU A N 1
ATOM 697 C CA . LEU A 1 91 ? -8.522 7.051 1.508 1.00 97.81 91 LEU A CA 1
ATOM 698 C C . LEU A 1 91 ? -8.741 5.787 2.340 1.00 97.81 91 LEU A C 1
ATOM 700 O O . LEU A 1 91 ? -8.976 4.708 1.792 1.00 97.81 91 LEU A O 1
ATOM 704 N N . ILE A 1 92 ? -8.725 5.938 3.663 1.00 97.19 92 ILE A N 1
ATOM 705 C CA . ILE A 1 92 ? -9.117 4.891 4.608 1.00 97.19 92 ILE A CA 1
ATOM 706 C C . ILE A 1 92 ? -10.474 5.262 5.191 1.00 97.19 92 ILE A C 1
ATOM 708 O O . ILE A 1 92 ? -10.629 6.283 5.866 1.00 97.19 92 ILE A O 1
ATOM 712 N N . VAL A 1 93 ? -11.455 4.395 4.953 1.00 97.38 93 VAL A N 1
ATOM 713 C CA . VAL A 1 93 ? -12.817 4.516 5.474 1.00 97.38 93 VAL A CA 1
ATOM 714 C C . VAL A 1 93 ? -13.087 3.328 6.387 1.00 97.38 93 VAL A C 1
ATOM 716 O O . VAL A 1 93 ? -12.959 2.181 5.968 1.00 97.38 93 VAL A O 1
ATOM 719 N N . VAL A 1 94 ? -13.478 3.611 7.628 1.00 96.25 94 VAL A N 1
ATOM 720 C CA . VAL A 1 94 ? -13.835 2.604 8.634 1.00 96.25 94 VAL A CA 1
ATOM 721 C C . VAL A 1 94 ? -15.276 2.847 9.053 1.00 96.25 94 VAL A C 1
ATOM 723 O O . VAL A 1 94 ? -15.626 3.950 9.486 1.00 96.25 94 VAL A O 1
ATOM 726 N N . ASP A 1 95 ? -16.116 1.827 8.881 1.00 94.12 95 ASP A N 1
ATOM 727 C CA . ASP A 1 95 ? -17.546 1.854 9.207 1.00 94.12 95 ASP A CA 1
ATOM 728 C C . ASP A 1 95 ? -18.274 3.066 8.605 1.00 94.12 95 ASP A C 1
ATOM 730 O O . ASP A 1 95 ? -18.996 3.805 9.275 1.00 94.12 95 ASP A O 1
ATOM 734 N N . GLY A 1 96 ? -18.017 3.314 7.316 1.00 94.38 96 GLY A N 1
ATOM 735 C CA . GLY A 1 96 ? -18.642 4.394 6.548 1.00 94.38 96 GLY A CA 1
ATOM 736 C C . GLY A 1 96 ? -18.118 5.798 6.856 1.00 94.38 96 GLY A C 1
ATOM 737 O O . GLY A 1 96 ? -18.628 6.767 6.301 1.00 94.38 96 GLY A O 1
ATOM 738 N N . LYS A 1 97 ? -17.101 5.934 7.711 1.00 97.00 97 LYS A N 1
ATOM 739 C CA . LYS A 1 97 ? -16.505 7.224 8.060 1.00 97.00 97 LYS A CA 1
ATOM 740 C C . LYS A 1 97 ? -15.035 7.262 7.659 1.00 97.00 97 LYS A C 1
ATOM 742 O O . LYS A 1 97 ? -14.276 6.349 7.979 1.00 97.00 97 LYS A O 1
ATOM 747 N N . GLU A 1 98 ? -14.622 8.340 7.009 1.00 97.38 98 GLU A N 1
ATOM 748 C CA . GLU A 1 98 ? -13.212 8.575 6.709 1.00 97.38 98 GLU A CA 1
ATOM 749 C C . GLU A 1 98 ? -12.389 8.661 8.005 1.00 97.38 98 GLU A C 1
ATOM 751 O O . GLU A 1 98 ? -12.846 9.174 9.034 1.00 97.38 98 GLU A O 1
ATOM 756 N N . ARG A 1 99 ? -11.191 8.085 7.972 1.00 97.00 99 ARG A N 1
ATOM 757 C CA . ARG A 1 99 ? -10.214 8.121 9.068 1.00 97.00 99 ARG A CA 1
ATOM 758 C C . ARG A 1 99 ? -8.900 8.750 8.645 1.00 97.00 99 ARG A C 1
ATOM 760 O O . ARG A 1 99 ? -8.203 9.293 9.493 1.00 97.00 99 ARG A O 1
ATOM 767 N N . TRP A 1 100 ? -8.564 8.650 7.364 1.00 98.00 100 TRP A N 1
ATOM 768 C CA . TRP A 1 100 ? -7.309 9.147 6.827 1.00 98.00 100 TRP A CA 1
ATOM 769 C C . TRP A 1 100 ? -7.394 9.306 5.308 1.00 98.00 100 TRP A C 1
ATOM 771 O O . TRP A 1 100 ? -8.117 8.555 4.646 1.00 98.00 100 TRP A O 1
ATOM 781 N N . ARG A 1 101 ? -6.606 10.240 4.773 1.00 97.75 101 ARG A N 1
ATOM 782 C CA . ARG A 1 101 ? -6.334 10.405 3.343 1.00 97.75 101 ARG A CA 1
ATOM 783 C C . ARG A 1 101 ? -4.875 10.804 3.116 1.00 97.75 101 ARG A C 1
ATOM 785 O O . ARG A 1 101 ? -4.286 11.440 3.988 1.00 97.75 101 ARG A O 1
ATOM 792 N N . SER A 1 102 ? -4.313 10.458 1.960 1.00 96.88 102 SER A N 1
ATOM 793 C CA . SER A 1 102 ? -2.919 10.782 1.617 1.00 96.88 102 SER A CA 1
ATOM 794 C C . SER A 1 102 ? -2.683 12.254 1.283 1.00 96.88 102 SER A C 1
ATOM 796 O O . SER A 1 102 ? -1.556 12.724 1.445 1.00 96.88 102 SER A O 1
ATOM 798 N N . GLY A 1 103 ? -3.731 12.953 0.826 1.00 93.12 103 GLY A N 1
ATOM 799 C CA . GLY A 1 103 ? -3.590 14.199 0.070 1.00 93.12 103 GLY A CA 1
ATOM 800 C C . GLY A 1 103 ? -3.171 13.957 -1.374 1.00 93.12 103 GLY A C 1
ATOM 801 O O . GLY A 1 103 ? -2.740 12.816 -1.683 1.00 93.12 103 GLY A O 1
#

Foldseek 3Di:
DDDDPDDPDDDDDDDAPVRFPQVPKDAPDAGKDWQAASVRHFFADPRDTDRTDIHGDPPIDRDGDDPDDDDDDDDDDDGCVCVPDDDDKDWDDDPNHTDDIDD

Sequence (103 aa):
MFSLLGVVALQAKTYDISALDLTLMRNGWNRPVVGRSIEGKPLTLKGQRYERGLGTHANARLNLRLDRATAFDATVGVDDETKGRGTVEFLIVVDGKERWRSG

pLDDT: mean 90.4, std 12.32, range [44.44, 98.12]

Secondary structure (DSSP, 8-state):
-----------PPP--GGGS--TTEEESSS--EETS-TTSSPEEETTEEESS-EE--SSEEE----SS-S---------GGGTT------EEEETTEEEEE--

Radius of gyration: 17.76 Å; chains: 1; bounding box: 32×37×63 Å